Protein AF-A0A2E9Z6G2-F1 (afdb_monomer_lite)

Sequence (69 aa):
MGRSVVVPVLKHLDIESLDALIVSHGDTDHAGGIPGIMAALPVGRRYGSESVTDFQQGAEFCVAGQSWT

Radius of gyration: 11.89 Å; chains: 1; bounding box: 29×24×27 Å

Structure (mmCIF, N/CA/C/O backbone):
data_AF-A0A2E9Z6G2-F1
#
_entry.id   AF-A0A2E9Z6G2-F1
#
loop_
_atom_site.group_PDB
_atom_site.id
_atom_site.type_symbol
_atom_site.label_atom_id
_atom_site.label_alt_id
_atom_site.label_comp_id
_atom_site.label_asym_id
_atom_site.label_entity_id
_atom_site.label_seq_id
_atom_site.pdbx_PDB_ins_code
_atom_site.Cartn_x
_atom_site.Cartn_y
_atom_site.Cartn_z
_atom_site.occupancy
_atom_site.B_iso_or_equiv
_atom_site.auth_seq_id
_atom_site.auth_comp_id
_atom_site.auth_asym_id
_atom_site.auth_atom_id
_atom_site.pdbx_PDB_model_num
ATOM 1 N N . MET A 1 1 ? -1.048 -10.656 -10.491 1.00 48.34 1 MET A N 1
ATOM 2 C CA . MET A 1 1 ? -1.140 -11.812 -9.565 1.00 48.34 1 MET A CA 1
ATOM 3 C C . MET A 1 1 ? -1.548 -11.381 -8.148 1.00 48.34 1 MET A C 1
ATOM 5 O O . MET A 1 1 ? -2.499 -11.948 -7.631 1.00 48.34 1 MET A O 1
ATOM 9 N N . GLY A 1 2 ? -0.954 -10.335 -7.547 1.00 54.00 2 GLY A N 1
ATOM 10 C CA . GLY A 1 2 ? -1.262 -9.916 -6.161 1.00 54.00 2 GLY A CA 1
ATOM 11 C C . GLY A 1 2 ? -2.723 -9.529 -5.842 1.00 54.00 2 GLY A C 1
ATOM 12 O O . GLY A 1 2 ? -3.208 -9.845 -4.757 1.00 54.00 2 GLY A O 1
ATOM 13 N N . ARG A 1 3 ? -3.470 -8.931 -6.790 1.00 56.94 3 ARG A N 1
ATOM 14 C CA . ARG A 1 3 ? -4.902 -8.575 -6.607 1.00 56.94 3 ARG A CA 1
ATOM 15 C C . ARG A 1 3 ? -5.765 -9.769 -6.185 1.00 56.94 3 ARG A C 1
ATOM 17 O O . ARG A 1 3 ? -6.704 -9.598 -5.416 1.00 56.94 3 ARG A O 1
ATOM 24 N N . SER A 1 4 ? -5.455 -10.956 -6.700 1.00 70.19 4 SER A N 1
ATOM 25 C CA . SER A 1 4 ? -6.273 -12.158 -6.524 1.00 70.19 4 SER A CA 1
ATOM 26 C C . SER A 1 4 ? -6.113 -12.813 -5.151 1.00 70.19 4 SER A C 1
ATOM 28 O O . SER A 1 4 ? -6.875 -13.719 -4.840 1.00 70.19 4 SER A O 1
ATOM 30 N N . VAL A 1 5 ? -5.143 -12.369 -4.341 1.00 84.62 5 VAL A N 1
ATOM 31 C CA . VAL A 1 5 ? -4.861 -12.940 -3.013 1.00 84.62 5 VAL A CA 1
ATOM 32 C C . VAL A 1 5 ? -4.988 -11.884 -1.920 1.00 84.62 5 VAL A C 1
ATOM 34 O O . VAL A 1 5 ? -5.712 -12.095 -0.953 1.00 84.62 5 VAL A O 1
ATOM 37 N N . VAL A 1 6 ? -4.354 -10.718 -2.088 1.00 91.19 6 VAL A N 1
ATOM 38 C CA . VAL A 1 6 ? -4.275 -9.706 -1.021 1.00 91.19 6 VAL A CA 1
ATOM 39 C C . VAL A 1 6 ? -5.645 -9.100 -0.713 1.00 91.19 6 VAL A C 1
ATOM 41 O O . VAL A 1 6 ? -6.060 -9.087 0.440 1.00 91.19 6 VAL A O 1
ATOM 44 N N . VAL A 1 7 ? -6.386 -8.645 -1.730 1.00 93.06 7 VAL A N 1
ATOM 45 C CA . VAL A 1 7 ? -7.697 -8.003 -1.518 1.00 93.06 7 VAL A CA 1
ATOM 46 C C . VAL A 1 7 ? -8.715 -8.957 -0.868 1.00 93.06 7 VAL A C 1
ATOM 48 O O . VAL A 1 7 ? -9.370 -8.531 0.081 1.00 93.06 7 VAL A O 1
ATOM 51 N N . PRO A 1 8 ? -8.863 -10.228 -1.300 1.00 93.38 8 PRO A N 1
ATOM 52 C CA . PRO A 1 8 ? -9.723 -11.184 -0.599 1.00 93.38 8 PRO A CA 1
ATOM 53 C C . PRO A 1 8 ? -9.354 -11.397 0.873 1.00 93.38 8 PRO A C 1
ATOM 55 O O . PRO A 1 8 ? -10.252 -11.450 1.707 1.00 93.38 8 PRO A O 1
ATOM 58 N N . VAL A 1 9 ? -8.059 -11.481 1.199 1.00 95.19 9 VAL A N 1
ATOM 59 C CA . VAL A 1 9 ? -7.601 -11.648 2.588 1.00 95.19 9 VAL A CA 1
ATOM 60 C C . VAL A 1 9 ? -7.926 -10.414 3.427 1.00 95.19 9 VAL A C 1
ATOM 62 O O . VAL A 1 9 ? -8.489 -10.562 4.504 1.00 95.19 9 VAL A O 1
ATOM 65 N N . LEU A 1 10 ? -7.645 -9.205 2.928 1.00 95.00 10 LEU A N 1
ATOM 66 C CA . LEU A 1 10 ? -7.974 -7.962 3.640 1.00 95.00 10 LEU A CA 1
ATOM 67 C C . LEU A 1 10 ? -9.477 -7.859 3.927 1.00 95.00 10 LEU A C 1
ATOM 69 O O . LEU A 1 10 ? -9.866 -7.562 5.049 1.00 95.00 10 LEU A O 1
ATOM 73 N N . LYS A 1 11 ? -10.320 -8.204 2.945 1.00 93.94 11 LYS A N 1
ATOM 74 C CA . LYS A 1 11 ? -11.777 -8.258 3.133 1.00 93.94 11 LYS A CA 1
ATOM 75 C C . LYS A 1 11 ? -12.211 -9.309 4.149 1.00 93.94 11 LYS A C 1
ATOM 77 O O . LYS A 1 11 ? -13.132 -9.059 4.907 1.00 93.94 11 LYS A O 1
ATOM 82 N N . HIS A 1 12 ? -11.581 -10.483 4.151 1.00 96.81 12 HIS A N 1
ATOM 83 C CA . HIS A 1 12 ? -11.890 -11.537 5.120 1.00 96.81 12 HIS A CA 1
ATOM 84 C C . HIS A 1 12 ? -11.514 -11.148 6.557 1.00 96.81 12 HIS A C 1
ATOM 86 O O . HIS A 1 12 ? -12.125 -11.638 7.499 1.00 96.81 12 HIS A O 1
ATOM 92 N N . LEU A 1 13 ? -10.520 -10.273 6.714 1.00 97.56 13 LEU A N 1
ATOM 93 C CA . LEU A 1 13 ? -10.108 -9.699 7.994 1.00 97.56 13 LEU A CA 1
ATOM 94 C C . LEU A 1 13 ? -10.914 -8.445 8.379 1.00 97.56 13 LEU A C 1
ATOM 96 O O . LEU A 1 13 ? -10.521 -7.756 9.316 1.00 97.56 13 LEU A O 1
ATOM 100 N N . ASP A 1 14 ? -11.989 -8.129 7.647 1.00 97.56 14 ASP A N 1
ATOM 101 C CA . ASP A 1 14 ? -12.809 -6.924 7.827 1.00 97.56 14 ASP A CA 1
ATOM 102 C C . ASP A 1 14 ? -11.994 -5.611 7.786 1.00 97.56 14 ASP A C 1
ATOM 104 O O . ASP A 1 14 ? -12.320 -4.619 8.434 1.00 97.56 14 ASP A O 1
ATOM 108 N N . ILE A 1 15 ? -10.912 -5.586 6.996 1.00 97.44 15 ILE A N 1
ATOM 109 C CA . ILE A 1 15 ? -10.111 -4.382 6.758 1.00 97.44 15 ILE A CA 1
ATOM 110 C C . IL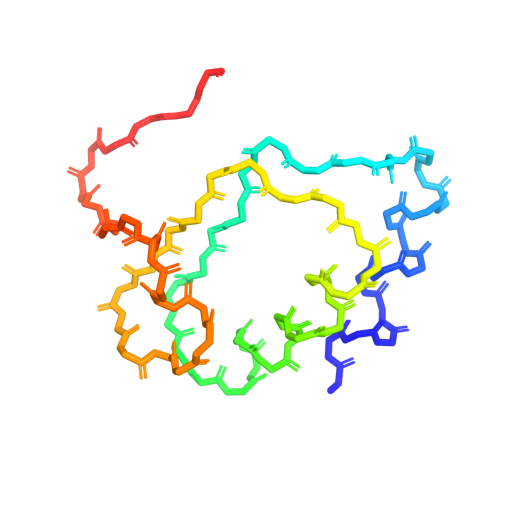E A 1 15 ? -10.733 -3.597 5.603 1.00 97.44 15 ILE A C 1
ATOM 112 O O . ILE A 1 15 ? -10.692 -4.017 4.443 1.00 97.44 15 ILE A O 1
ATOM 116 N N . GLU A 1 16 ? -11.274 -2.424 5.919 1.00 96.00 16 GLU A N 1
ATOM 117 C CA . GLU A 1 16 ? -11.968 -1.559 4.956 1.00 96.00 16 GLU A CA 1
ATOM 118 C C . GLU A 1 16 ? -11.082 -0.450 4.369 1.00 96.00 16 GLU A C 1
ATOM 120 O O . GLU A 1 16 ? -11.402 0.111 3.321 1.00 96.00 16 GLU A O 1
ATOM 125 N N . SER A 1 17 ? -9.947 -0.152 5.002 1.00 96.69 17 SER A N 1
ATOM 126 C CA . SER A 1 17 ? -8.985 0.862 4.562 1.00 96.69 17 SER A CA 1
ATOM 127 C C . SER A 1 17 ? -7.575 0.535 5.036 1.00 96.69 17 SER A C 1
ATOM 129 O O . SER A 1 17 ? -7.395 -0.161 6.032 1.00 96.69 17 SER A O 1
ATOM 131 N N . LEU A 1 18 ? -6.572 1.074 4.343 1.00 94.81 18 LEU A N 1
ATOM 132 C CA . LEU A 1 18 ? -5.173 0.983 4.750 1.00 94.81 18 LEU A CA 1
ATOM 133 C C . LEU A 1 18 ? -4.655 2.360 5.159 1.00 94.81 18 LEU A C 1
ATOM 135 O O . LEU A 1 18 ? -4.680 3.296 4.357 1.00 94.81 18 LEU A O 1
ATOM 139 N N . ASP A 1 19 ? -4.106 2.468 6.366 1.00 94.50 19 ASP A N 1
ATOM 140 C CA . ASP A 1 19 ? -3.419 3.689 6.800 1.00 94.50 19 ASP A CA 1
ATOM 141 C C . ASP A 1 19 ? -2.173 3.956 5.948 1.00 94.50 19 ASP A C 1
ATOM 143 O O . ASP A 1 19 ? -1.891 5.095 5.569 1.00 94.50 19 ASP A O 1
ATOM 147 N N . ALA A 1 20 ? -1.454 2.890 5.583 1.00 91.62 20 ALA A N 1
ATOM 148 C CA . ALA A 1 20 ? -0.287 2.954 4.720 1.00 91.62 20 ALA A CA 1
ATOM 149 C C . ALA A 1 20 ? -0.165 1.732 3.796 1.00 91.62 20 ALA A C 1
ATOM 151 O O . ALA A 1 20 ? -0.484 0.606 4.175 1.00 91.62 20 ALA A O 1
ATOM 152 N N . LEU A 1 21 ? 0.372 1.956 2.594 1.00 90.75 21 LEU A N 1
ATOM 153 C CA . LEU A 1 21 ? 0.840 0.922 1.670 1.00 90.75 21 LEU A CA 1
ATOM 154 C C . LEU A 1 21 ? 2.327 1.141 1.375 1.00 90.75 21 LEU A C 1
ATOM 156 O O . LEU A 1 21 ? 2.710 2.161 0.802 1.00 90.75 21 LEU A O 1
ATOM 160 N N . ILE A 1 22 ? 3.160 0.172 1.748 1.00 89.75 22 ILE A N 1
ATOM 161 C CA . ILE A 1 22 ? 4.615 0.224 1.568 1.00 89.75 22 ILE A CA 1
ATOM 162 C C . ILE A 1 22 ? 5.025 -0.859 0.579 1.00 89.75 22 ILE A C 1
ATOM 164 O O . ILE A 1 22 ? 4.635 -2.016 0.724 1.00 89.75 22 ILE A O 1
ATOM 168 N N . VAL A 1 23 ? 5.827 -0.486 -0.414 1.00 88.56 23 VAL A N 1
ATOM 169 C CA . VAL A 1 23 ? 6.314 -1.391 -1.455 1.00 88.56 23 VAL A CA 1
ATOM 170 C C . VAL A 1 23 ? 7.830 -1.274 -1.544 1.00 88.56 23 VAL A C 1
ATOM 172 O O . VAL A 1 23 ? 8.375 -0.186 -1.714 1.00 88.56 23 VAL A O 1
ATOM 175 N N . SER A 1 24 ? 8.522 -2.404 -1.419 1.00 84.88 24 SER A N 1
ATOM 176 C CA . SER A 1 24 ? 9.985 -2.452 -1.350 1.00 84.88 24 SER A CA 1
ATOM 177 C C . SER A 1 24 ? 10.676 -2.092 -2.663 1.00 84.88 24 SER A C 1
ATOM 179 O O . SER A 1 24 ? 11.702 -1.422 -2.616 1.00 84.88 24 SER A O 1
ATOM 181 N N . HIS A 1 25 ? 10.145 -2.546 -3.801 1.00 85.44 25 HIS A N 1
ATOM 182 C CA . HIS A 1 25 ? 10.583 -2.246 -5.172 1.00 85.44 25 HIS A CA 1
ATOM 183 C C . HIS A 1 25 ? 9.458 -2.599 -6.167 1.00 85.44 25 HIS A C 1
ATOM 185 O O . HIS A 1 25 ? 8.415 -3.138 -5.799 1.00 85.44 25 HIS A O 1
ATOM 191 N N . GLY A 1 26 ? 9.651 -2.225 -7.420 1.00 84.56 26 GLY A N 1
ATOM 192 C CA . GLY A 1 26 ? 8.707 -2.179 -8.531 1.00 84.56 26 GLY A CA 1
ATOM 193 C C . GLY A 1 26 ? 8.623 -3.438 -9.384 1.00 84.56 26 GLY A C 1
ATOM 194 O O . GLY A 1 26 ? 7.812 -3.480 -10.313 1.00 84.56 26 GLY A O 1
ATOM 195 N N . ASP A 1 27 ? 9.385 -4.478 -9.055 1.00 86.75 27 ASP A N 1
ATOM 196 C CA . ASP A 1 27 ? 9.224 -5.782 -9.693 1.00 86.75 27 ASP A CA 1
ATOM 197 C C . ASP A 1 27 ? 7.803 -6.325 -9.477 1.00 86.75 27 ASP A C 1
ATOM 199 O O . ASP A 1 27 ? 7.124 -6.044 -8.486 1.00 86.75 27 ASP A O 1
ATOM 203 N N . THR A 1 28 ? 7.301 -7.092 -10.444 1.00 85.88 28 THR A N 1
ATOM 204 C CA . THR A 1 28 ? 5.877 -7.479 -10.502 1.00 85.88 28 THR A CA 1
ATOM 205 C C . THR A 1 28 ? 5.442 -8.393 -9.350 1.00 85.88 28 THR A C 1
ATOM 207 O O . THR A 1 28 ? 4.264 -8.414 -8.985 1.00 85.88 28 THR A O 1
ATOM 210 N N . ASP A 1 29 ? 6.368 -9.138 -8.764 1.00 87.12 29 ASP A N 1
ATOM 211 C CA . ASP A 1 29 ? 6.165 -9.950 -7.566 1.00 87.12 29 ASP A CA 1
ATOM 212 C C . ASP A 1 29 ? 5.979 -9.112 -6.288 1.00 87.12 29 ASP A C 1
ATOM 214 O O . ASP A 1 29 ? 5.359 -9.598 -5.343 1.00 87.12 29 ASP A O 1
ATOM 218 N N . HIS A 1 30 ? 6.377 -7.835 -6.299 1.00 87.62 30 HIS A N 1
ATOM 219 C CA . HIS A 1 30 ? 6.155 -6.876 -5.211 1.00 87.62 30 HIS A CA 1
ATOM 220 C C . HIS A 1 30 ? 5.074 -5.834 -5.550 1.00 87.62 30 HIS A C 1
ATOM 222 O O . HIS A 1 30 ? 4.094 -5.671 -4.820 1.00 87.62 30 HIS A O 1
ATOM 228 N N . ALA A 1 31 ? 5.201 -5.149 -6.686 1.00 87.50 31 ALA A N 1
ATOM 229 C CA . ALA A 1 31 ? 4.340 -4.035 -7.082 1.00 87.50 31 ALA A CA 1
ATOM 230 C C . ALA A 1 31 ? 3.124 -4.442 -7.929 1.00 87.50 31 ALA A C 1
ATOM 232 O O . ALA A 1 31 ? 2.163 -3.680 -8.062 1.00 87.50 31 ALA A O 1
ATOM 233 N N . GLY A 1 32 ? 3.098 -5.661 -8.477 1.00 85.75 32 GLY A N 1
ATOM 234 C CA . GLY A 1 32 ? 2.057 -6.093 -9.419 1.00 85.75 32 GLY A CA 1
ATOM 235 C C . GLY A 1 32 ? 0.642 -6.197 -8.828 1.00 85.75 32 GLY A C 1
ATOM 236 O O . GLY A 1 32 ? -0.319 -6.442 -9.561 1.00 85.75 32 GLY A O 1
ATOM 237 N N . GLY A 1 33 ? 0.487 -6.063 -7.506 1.00 88.69 33 GLY A N 1
ATOM 238 C CA . GLY A 1 33 ? -0.807 -6.003 -6.819 1.00 88.69 33 GLY A CA 1
ATOM 239 C C . GLY A 1 33 ? -1.375 -4.592 -6.636 1.00 88.69 33 GLY A C 1
ATOM 240 O O . GLY A 1 33 ? -2.582 -4.468 -6.417 1.00 88.69 33 GLY A O 1
ATOM 241 N N . IL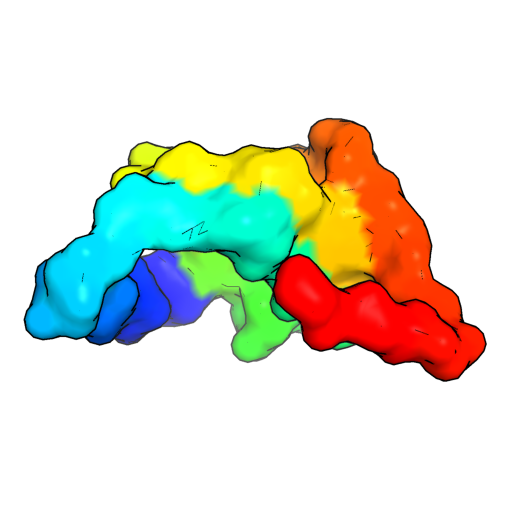E A 1 34 ? -0.547 -3.547 -6.755 1.00 89.00 34 ILE A N 1
ATOM 242 C CA . ILE A 1 34 ? -0.886 -2.171 -6.355 1.00 89.00 34 ILE A CA 1
ATOM 243 C C . ILE A 1 34 ? -2.172 -1.662 -7.020 1.00 89.00 34 ILE A C 1
ATOM 245 O O . ILE A 1 34 ? -3.065 -1.249 -6.279 1.00 89.00 34 ILE A O 1
ATOM 249 N N . PRO A 1 35 ? -2.358 -1.739 -8.359 1.00 88.06 35 PRO A N 1
ATOM 250 C CA . PRO A 1 35 ? -3.564 -1.188 -8.982 1.00 88.06 35 PRO A CA 1
ATOM 251 C C . PRO A 1 35 ? -4.848 -1.856 -8.475 1.00 88.06 35 PRO A C 1
ATOM 253 O O . PRO A 1 35 ? -5.893 -1.224 -8.370 1.00 88.06 35 PRO A O 1
ATOM 256 N N . GLY A 1 36 ? -4.774 -3.145 -8.127 1.00 89.19 36 GLY A N 1
ATOM 257 C CA . GLY A 1 36 ? -5.904 -3.885 -7.575 1.00 89.19 36 GLY A CA 1
ATOM 258 C C . GLY A 1 36 ? -6.256 -3.482 -6.147 1.00 89.19 36 GLY A C 1
ATOM 259 O O . GLY A 1 36 ? -7.438 -3.433 -5.823 1.00 89.19 36 GLY A O 1
ATOM 260 N N . ILE A 1 37 ? -5.251 -3.193 -5.318 1.00 91.12 37 ILE A N 1
ATOM 261 C CA . ILE A 1 37 ? -5.440 -2.726 -3.939 1.00 91.12 37 ILE A CA 1
ATOM 262 C C . ILE A 1 37 ? -6.006 -1.303 -3.949 1.00 91.12 37 ILE A C 1
ATOM 264 O O . ILE A 1 37 ? -7.049 -1.069 -3.349 1.00 91.12 37 ILE A O 1
ATOM 268 N N . MET A 1 38 ? -5.386 -0.394 -4.711 1.00 88.81 38 MET A N 1
ATOM 269 C CA . MET A 1 38 ? -5.805 1.010 -4.832 1.00 88.81 38 MET A CA 1
ATOM 270 C C . MET A 1 38 ? -7.231 1.167 -5.382 1.00 88.81 38 MET A C 1
ATOM 272 O O . MET A 1 38 ? -7.924 2.117 -5.040 1.00 88.81 38 MET A O 1
ATOM 276 N N . ALA A 1 39 ? -7.681 0.240 -6.232 1.00 90.12 39 ALA A N 1
ATOM 277 C CA . ALA A 1 39 ? -9.051 0.232 -6.746 1.00 90.12 39 ALA A CA 1
ATOM 278 C C . ALA A 1 39 ? -10.074 -0.383 -5.773 1.00 90.12 39 ALA A C 1
ATOM 280 O O . ALA A 1 39 ? -11.275 -0.207 -5.967 1.00 90.12 39 ALA A O 1
ATOM 281 N N . ALA A 1 40 ? -9.627 -1.160 -4.783 1.00 92.31 40 ALA A N 1
ATOM 282 C CA . ALA A 1 40 ? -10.504 -1.906 -3.884 1.00 92.31 40 ALA A CA 1
ATOM 283 C C . ALA A 1 40 ? -10.680 -1.243 -2.516 1.00 92.31 40 ALA A C 1
ATOM 285 O O . ALA A 1 40 ? -11.721 -1.449 -1.897 1.00 92.31 40 ALA A O 1
ATOM 286 N N . LEU A 1 41 ? -9.669 -0.511 -2.042 1.00 92.44 41 LEU A N 1
ATOM 287 C CA . LEU A 1 41 ? -9.611 0.044 -0.693 1.00 92.44 41 LEU A CA 1
ATOM 288 C C . LEU A 1 41 ? -9.031 1.467 -0.724 1.00 92.44 41 LEU A C 1
ATOM 290 O O . LEU A 1 41 ? -8.090 1.720 -1.482 1.00 92.44 41 LEU A O 1
ATOM 294 N N . PRO A 1 42 ? -9.523 2.386 0.124 1.00 94.38 42 PRO A N 1
ATOM 295 C CA . PRO A 1 42 ? -8.836 3.639 0.406 1.00 94.38 42 PRO A CA 1
ATOM 296 C C . PRO A 1 42 ? -7.451 3.378 1.013 1.00 94.38 42 PRO A C 1
ATOM 298 O O . PRO A 1 42 ? -7.300 2.522 1.889 1.00 94.38 42 PRO A O 1
ATOM 301 N N . VAL A 1 43 ? -6.452 4.143 0.570 1.00 92.12 43 VAL A N 1
ATOM 302 C CA . VAL A 1 43 ? -5.075 4.092 1.082 1.00 92.12 43 VAL A CA 1
ATOM 303 C C . VAL A 1 43 ? -4.650 5.497 1.498 1.00 92.12 43 VAL A C 1
ATOM 305 O O . VAL A 1 43 ? -4.678 6.409 0.672 1.00 92.12 43 VAL A O 1
ATOM 308 N N . GLY A 1 44 ? -4.255 5.665 2.761 1.00 91.88 44 GLY A N 1
ATOM 309 C CA . GLY A 1 44 ? -3.821 6.949 3.315 1.00 91.88 44 GLY A CA 1
ATOM 310 C C . GLY A 1 44 ? -2.444 7.376 2.805 1.00 91.88 44 GLY A C 1
ATOM 311 O O . GLY A 1 44 ? -2.320 8.314 2.017 1.00 91.88 44 GLY A O 1
ATOM 312 N N . ARG A 1 45 ? -1.392 6.685 3.256 1.00 89.50 45 ARG A N 1
ATOM 313 C CA . ARG A 1 45 ? 0.010 6.974 2.912 1.00 89.50 45 ARG A CA 1
ATOM 314 C C . ARG A 1 45 ? 0.576 5.908 1.979 1.00 89.50 45 ARG A C 1
ATOM 316 O O . ARG A 1 45 ? 0.195 4.742 2.037 1.00 89.50 45 ARG A O 1
ATOM 3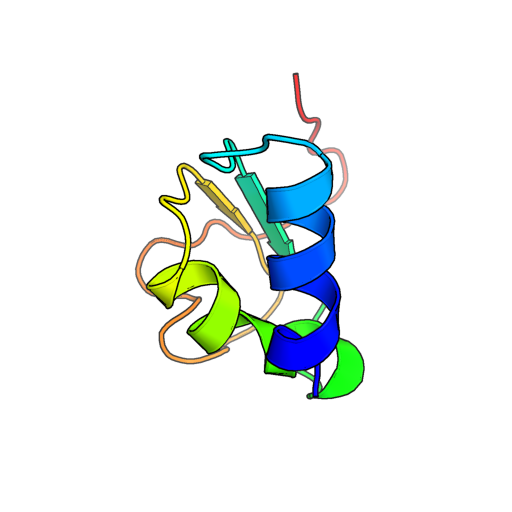23 N N . ARG A 1 46 ? 1.501 6.293 1.102 1.00 89.00 46 ARG A N 1
ATOM 324 C CA . ARG A 1 46 ? 2.146 5.385 0.140 1.00 89.00 46 ARG A CA 1
ATOM 325 C C . ARG A 1 46 ? 3.655 5.544 0.223 1.00 89.00 46 ARG A C 1
ATOM 327 O O . ARG A 1 46 ? 4.120 6.677 0.223 1.00 89.00 46 ARG A O 1
ATOM 334 N N . TYR A 1 47 ? 4.391 4.434 0.246 1.00 88.62 47 TYR A N 1
ATOM 335 C CA . TYR A 1 47 ? 5.855 4.429 0.323 1.00 88.62 47 TYR A CA 1
ATOM 336 C C . TYR A 1 47 ? 6.500 3.510 -0.691 1.00 88.62 47 TYR A C 1
ATOM 338 O O . TYR A 1 47 ? 6.138 2.337 -0.766 1.00 88.62 47 TYR A O 1
ATOM 346 N N . GLY A 1 48 ? 7.526 3.988 -1.391 1.00 86.19 48 GLY A N 1
ATOM 347 C CA . GLY A 1 48 ? 8.342 3.106 -2.223 1.00 86.19 48 GLY A CA 1
ATOM 348 C C . GLY A 1 48 ? 9.737 3.616 -2.518 1.00 86.19 48 GLY A C 1
ATOM 349 O O . GLY A 1 48 ? 10.081 4.758 -2.219 1.00 86.19 48 GLY A O 1
ATOM 350 N N . SER A 1 49 ? 10.545 2.729 -3.089 1.00 74.75 49 SER A N 1
ATOM 351 C CA . SER A 1 49 ? 11.947 2.980 -3.429 1.00 74.75 49 SER A CA 1
ATOM 352 C C . SER A 1 49 ? 12.163 3.419 -4.883 1.00 74.75 49 SER A C 1
ATOM 354 O O . SER A 1 49 ? 13.215 3.981 -5.177 1.00 74.75 49 SER A O 1
ATOM 356 N N . GLU A 1 50 ? 11.190 3.218 -5.787 1.00 67.31 50 GLU A N 1
ATOM 357 C CA . GLU A 1 50 ? 11.363 3.503 -7.219 1.00 67.31 50 GLU A CA 1
ATOM 358 C C . GLU A 1 50 ? 10.087 3.892 -7.991 1.00 67.31 50 GLU A C 1
ATOM 360 O O . GLU A 1 50 ? 8.966 3.827 -7.475 1.00 67.31 50 GLU A O 1
ATOM 365 N N . SER A 1 51 ? 10.282 4.314 -9.251 1.00 56.12 51 SER A N 1
ATOM 366 C CA . SER A 1 51 ? 9.260 4.885 -10.136 1.00 56.12 51 SER A CA 1
ATOM 367 C C . SER A 1 51 ? 8.287 3.830 -10.683 1.00 56.12 51 SER A C 1
ATOM 369 O O . SER A 1 51 ? 8.304 3.481 -11.859 1.00 56.12 51 SER A O 1
ATOM 371 N N . VAL A 1 52 ? 7.403 3.320 -9.828 1.00 61.97 52 VAL A N 1
ATOM 372 C CA . VAL A 1 52 ? 6.197 2.612 -10.272 1.00 61.97 52 VAL A CA 1
ATOM 373 C C . VAL A 1 52 ? 5.133 3.661 -10.597 1.00 61.97 52 VAL A C 1
ATOM 375 O O . VAL A 1 52 ? 4.656 4.383 -9.715 1.00 61.97 52 VAL A O 1
ATOM 378 N N . THR A 1 53 ? 4.786 3.790 -11.877 1.00 56.28 53 THR A N 1
ATOM 379 C CA . THR A 1 53 ? 3.759 4.733 -12.348 1.00 56.28 53 THR A CA 1
ATOM 380 C C . THR A 1 53 ? 2.406 4.418 -11.680 1.00 56.28 53 THR A C 1
ATOM 382 O O . THR A 1 53 ? 2.136 3.270 -11.336 1.00 56.28 53 THR A O 1
ATOM 385 N N . ASP A 1 54 ? 1.596 5.446 -11.404 1.00 58.28 54 ASP A N 1
ATOM 386 C CA . ASP A 1 54 ? 0.371 5.456 -10.566 1.00 58.28 54 ASP A CA 1
ATOM 387 C C . ASP A 1 54 ? 0.568 5.248 -9.054 1.00 58.28 54 ASP A C 1
ATOM 389 O O . ASP A 1 54 ? -0.117 5.887 -8.252 1.00 58.28 54 ASP A O 1
ATOM 393 N N . PHE A 1 55 ? 1.547 4.445 -8.628 1.00 65.81 55 PHE A N 1
ATOM 394 C CA . PHE A 1 55 ? 1.911 4.350 -7.210 1.00 65.81 55 PHE A CA 1
ATOM 395 C C . PHE A 1 55 ? 2.563 5.645 -6.711 1.00 65.81 55 PHE A C 1
ATOM 397 O O . PHE A 1 55 ? 2.198 6.158 -5.656 1.00 65.81 55 PHE A O 1
ATOM 404 N N . GLN A 1 56 ? 3.489 6.198 -7.501 1.00 62.47 56 GLN A N 1
ATOM 405 C CA . GLN A 1 56 ? 4.355 7.307 -7.095 1.00 62.47 56 GLN A CA 1
ATOM 406 C C . GLN A 1 56 ? 3.693 8.685 -7.045 1.00 62.47 56 GLN A C 1
ATOM 408 O O . GLN A 1 56 ? 4.235 9.568 -6.384 1.00 62.47 56 GLN A O 1
ATOM 413 N N . GLN A 1 57 ? 2.549 8.911 -7.706 1.00 68.88 57 GLN A N 1
ATOM 414 C CA . GLN A 1 57 ? 1.873 10.214 -7.635 1.00 68.88 57 GLN A CA 1
ATOM 415 C C . GLN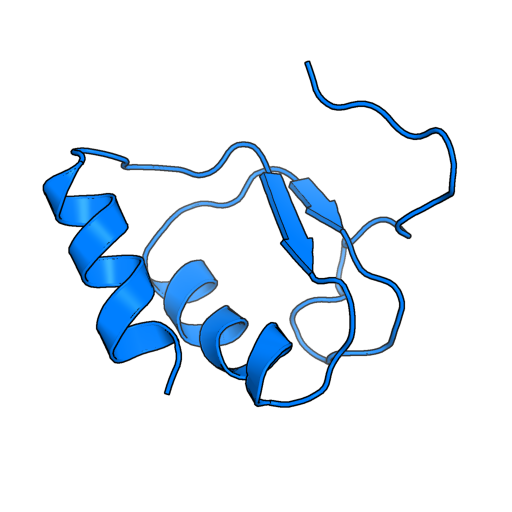 A 1 57 ? 1.378 10.467 -6.208 1.00 68.88 57 GLN A C 1
ATOM 417 O O . GLN A 1 57 ? 0.264 10.078 -5.872 1.00 68.88 57 GLN A O 1
ATOM 422 N N . GLY A 1 58 ? 2.208 11.098 -5.374 1.00 70.69 58 GLY A N 1
ATOM 423 C CA . GLY A 1 58 ? 1.981 11.302 -3.943 1.00 70.69 58 GLY A CA 1
ATOM 424 C C . GLY A 1 58 ? 2.459 10.154 -3.044 1.00 70.69 58 GLY A C 1
ATOM 425 O O . GLY A 1 58 ? 1.945 10.039 -1.934 1.00 70.69 58 GLY A O 1
ATOM 426 N N . ALA A 1 59 ? 3.384 9.300 -3.505 1.00 81.12 59 ALA A N 1
ATOM 427 C CA . ALA A 1 59 ? 4.116 8.398 -2.614 1.00 81.12 59 ALA A CA 1
ATOM 428 C C . ALA A 1 59 ? 5.351 9.092 -2.032 1.00 81.12 59 ALA A C 1
ATOM 430 O O . ALA A 1 59 ? 6.049 9.841 -2.715 1.00 81.12 59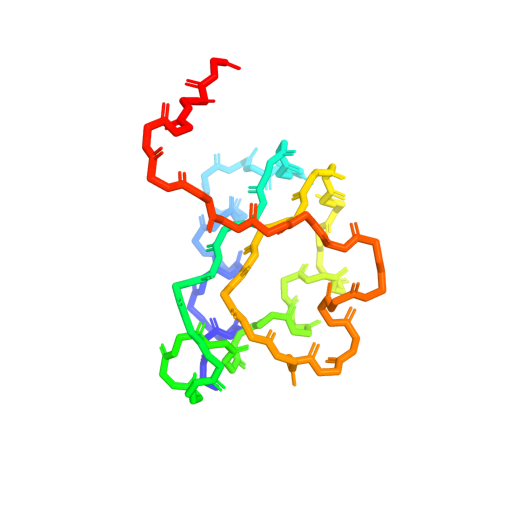 ALA A O 1
ATOM 431 N N . GLU A 1 60 ? 5.625 8.806 -0.769 1.00 86.19 60 GLU A N 1
ATOM 432 C CA . GLU A 1 60 ? 6.833 9.203 -0.066 1.00 86.19 60 GLU A CA 1
ATOM 433 C C . GLU A 1 60 ? 7.949 8.175 -0.334 1.00 86.19 60 GLU A C 1
ATOM 435 O O . GLU A 1 60 ? 7.696 6.985 -0.551 1.00 86.19 60 GLU A O 1
ATOM 440 N N . PHE A 1 61 ? 9.210 8.610 -0.304 1.00 85.06 61 PHE A N 1
ATOM 441 C CA . PHE A 1 61 ? 10.323 7.665 -0.382 1.00 85.06 61 PHE A CA 1
ATOM 442 C C . PHE A 1 61 ? 10.435 6.854 0.910 1.00 85.06 61 PHE A C 1
ATOM 444 O O . PHE A 1 61 ? 10.337 7.400 2.013 1.00 85.06 61 PHE A O 1
ATOM 451 N N . CYS A 1 62 ? 10.684 5.553 0.761 1.00 81.44 62 CYS A N 1
ATOM 452 C CA . CYS A 1 62 ? 11.096 4.712 1.878 1.00 81.44 62 CYS A CA 1
ATOM 453 C C . CYS A 1 62 ? 12.556 5.035 2.242 1.00 81.44 62 CYS A C 1
ATOM 455 O O . CYS A 1 62 ? 13.447 4.911 1.403 1.00 81.44 62 CYS A O 1
ATOM 457 N N . VAL A 1 63 ? 12.808 5.437 3.490 1.00 82.50 63 VAL A N 1
ATOM 458 C CA . VAL A 1 63 ? 14.134 5.830 3.997 1.00 82.50 63 VAL A CA 1
ATOM 459 C C . VAL A 1 63 ? 14.506 4.963 5.197 1.00 82.50 63 VAL A C 1
ATOM 461 O O . VAL A 1 63 ? 13.679 4.699 6.071 1.00 82.50 63 VAL A O 1
ATOM 464 N N . ALA A 1 64 ? 15.766 4.528 5.260 1.00 84.31 64 ALA A N 1
ATOM 465 C CA . ALA A 1 64 ? 16.273 3.752 6.388 1.00 84.31 64 ALA A CA 1
ATOM 466 C C . ALA A 1 64 ? 16.069 4.503 7.718 1.00 84.31 64 ALA A C 1
ATOM 468 O O . ALA A 1 64 ? 16.433 5.671 7.843 1.00 84.31 64 ALA A O 1
ATOM 469 N N . GLY A 1 65 ? 15.492 3.818 8.710 1.00 87.50 65 GLY A N 1
ATOM 47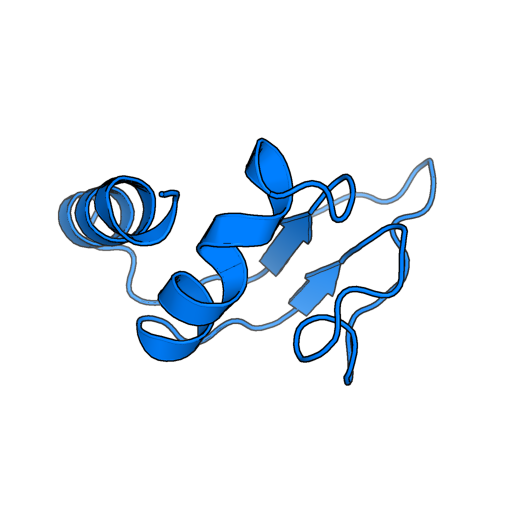0 C CA . GLY A 1 65 ? 15.185 4.393 10.023 1.00 87.50 65 GLY A CA 1
ATOM 471 C C . GLY A 1 65 ? 13.795 5.026 10.152 1.00 87.50 65 GLY A C 1
ATOM 472 O O . GLY A 1 65 ? 13.452 5.464 11.248 1.00 87.50 65 GLY A O 1
ATOM 473 N N . GLN A 1 66 ? 12.980 5.053 9.089 1.00 85.81 66 GLN A N 1
ATOM 474 C CA . GLN A 1 66 ? 11.551 5.364 9.215 1.00 85.81 66 GLN A CA 1
ATOM 475 C C . GLN A 1 66 ? 10.836 4.341 10.110 1.00 85.81 66 GLN A C 1
ATOM 477 O O . GLN A 1 66 ? 11.160 3.152 10.107 1.00 85.81 66 GLN A O 1
ATOM 482 N N . SER A 1 67 ? 9.835 4.815 10.850 1.00 84.25 67 SER A N 1
ATOM 483 C CA . SER A 1 67 ? 8.963 4.009 11.701 1.00 84.25 67 SER A CA 1
ATOM 484 C C . SER A 1 67 ? 7.491 4.314 11.421 1.00 84.25 67 SER A C 1
ATOM 486 O O . SER A 1 67 ? 7.139 5.396 10.946 1.00 84.25 67 SER A O 1
ATOM 488 N N . TRP A 1 68 ? 6.637 3.337 11.720 1.00 78.56 68 TRP A N 1
ATOM 489 C CA . TRP A 1 68 ? 5.188 3.394 11.538 1.00 78.56 68 TRP A CA 1
ATOM 490 C C . TRP A 1 68 ? 4.540 3.224 12.912 1.00 78.56 68 TRP A C 1
ATOM 492 O O . TRP A 1 68 ? 4.919 2.308 13.645 1.00 78.56 68 TRP A O 1
ATOM 502 N N . THR A 1 69 ? 3.624 4.120 13.272 1.00 71.31 69 THR A N 1
ATOM 503 C CA . THR A 1 69 ? 2.897 4.124 14.552 1.00 71.31 69 THR A CA 1
ATOM 504 C C . THR A 1 69 ? 1.411 4.157 14.303 1.00 71.31 69 THR A C 1
ATOM 506 O O . THR A 1 69 ? 1.030 4.962 13.421 1.00 71.31 69 THR A O 1
#

pLDDT: mean 83.7, std 12.19, range [48.34, 97.56]

Secondary structure (DSSP, 8-state):
-THHHHHHHHHHTT---EEEEEES--SHHHHTTHHHHHTTS-EEEEEESS--TTTSTTPEEP-TT----

Foldseek 3Di:
DQLVPPLVVCVVVVNQAAQEDEFEDDPCVTNVNPVSDVVRHHYNAYEYCDDDPPRPPRHDYDDPPDDDD